Protein AF-A0A3B9ZLV9-F1 (afdb_monomer_lite)

Structure (mmCIF, N/CA/C/O backbone):
data_AF-A0A3B9ZLV9-F1
#
_entry.id   AF-A0A3B9ZLV9-F1
#
loop_
_atom_site.group_PDB
_atom_site.id
_atom_site.type_symbol
_atom_site.label_atom_id
_atom_site.label_alt_id
_atom_site.label_comp_id
_atom_site.label_asym_id
_atom_site.label_entity_id
_atom_site.label_seq_id
_atom_site.pdbx_PDB_ins_code
_atom_site.Cartn_x
_atom_site.Cartn_y
_atom_site.Cartn_z
_atom_site.occupancy
_atom_site.B_iso_or_equiv
_atom_site.auth_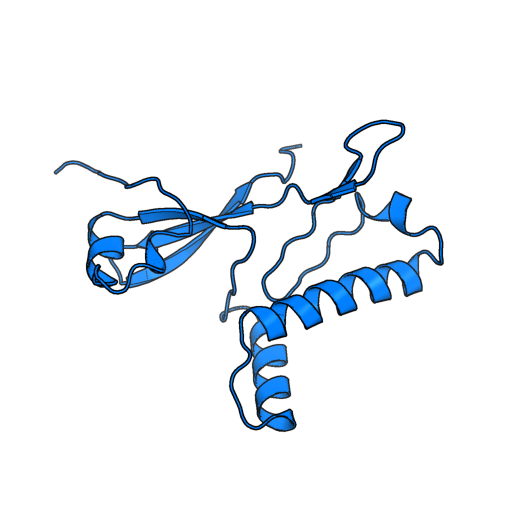seq_id
_atom_site.auth_comp_id
_atom_site.auth_asym_id
_atom_site.auth_atom_id
_atom_site.pdbx_PDB_model_num
ATOM 1 N N . ASN A 1 1 ? -34.545 8.252 9.722 1.00 54.25 1 ASN A N 1
ATOM 2 C CA . ASN A 1 1 ? -33.222 7.599 9.611 1.00 54.25 1 ASN A CA 1
ATOM 3 C C . ASN A 1 1 ? -32.496 8.109 8.386 1.00 54.25 1 ASN A C 1
ATOM 5 O O . ASN A 1 1 ? -32.851 7.719 7.283 1.00 54.25 1 ASN A O 1
ATOM 9 N N . TYR A 1 2 ? -31.510 8.985 8.572 1.00 75.38 2 TYR A N 1
ATOM 10 C CA . TYR A 1 2 ? -30.674 9.467 7.472 1.00 75.38 2 TYR A CA 1
ATOM 11 C C . TYR A 1 2 ? -29.432 8.585 7.340 1.00 75.38 2 TYR A C 1
ATOM 13 O O . TYR A 1 2 ? -28.779 8.253 8.330 1.00 75.38 2 TYR A O 1
ATOM 21 N N . ASN A 1 3 ? -29.116 8.184 6.112 1.00 85.75 3 ASN A N 1
ATOM 22 C CA . ASN A 1 3 ? -27.891 7.458 5.804 1.00 85.75 3 ASN A CA 1
ATOM 23 C C . ASN A 1 3 ? -26.749 8.464 5.616 1.00 85.75 3 ASN A C 1
ATOM 25 O O . ASN A 1 3 ? -26.493 8.914 4.504 1.00 85.75 3 ASN A O 1
ATOM 29 N N . ILE A 1 4 ? -26.120 8.859 6.723 1.00 88.56 4 ILE A N 1
ATOM 30 C CA . ILE A 1 4 ? -25.006 9.812 6.727 1.00 88.56 4 ILE A CA 1
ATOM 31 C C . ILE A 1 4 ? -23.686 9.036 6.647 1.00 88.56 4 ILE A C 1
ATOM 33 O O . ILE A 1 4 ? -23.496 8.053 7.366 1.00 88.56 4 ILE A O 1
ATOM 37 N N . ILE A 1 5 ? -22.798 9.488 5.761 1.00 94.50 5 ILE A N 1
ATOM 38 C CA . ILE A 1 5 ? -21.435 8.986 5.568 1.00 94.50 5 ILE A CA 1
ATOM 39 C C . ILE A 1 5 ? -20.502 10.191 5.658 1.00 94.50 5 ILE A C 1
ATOM 41 O O . ILE A 1 5 ? -20.701 11.176 4.945 1.00 94.50 5 ILE A O 1
ATOM 45 N N . LEU A 1 6 ? -19.484 10.117 6.516 1.00 95.38 6 LEU A N 1
ATOM 46 C CA . LEU A 1 6 ? -18.429 11.126 6.552 1.00 95.38 6 LEU A CA 1
ATOM 47 C C . LEU A 1 6 ? -17.343 10.780 5.528 1.00 95.38 6 LEU A C 1
ATOM 49 O O . LEU A 1 6 ? -16.670 9.762 5.666 1.00 95.38 6 LEU A O 1
ATOM 53 N N . MET A 1 7 ? -17.129 11.655 4.547 1.00 95.94 7 MET A N 1
ATOM 54 C CA . MET A 1 7 ? -15.957 11.609 3.668 1.00 95.94 7 MET A CA 1
ATOM 55 C C . MET A 1 7 ? -14.858 12.486 4.265 1.00 95.94 7 MET A C 1
ATOM 57 O O . MET A 1 7 ? -15.107 13.643 4.601 1.00 95.94 7 MET A O 1
ATOM 61 N N . GLY A 1 8 ? -13.645 11.957 4.402 1.00 93.19 8 GLY A N 1
ATOM 62 C CA . GLY A 1 8 ? -12.551 12.688 5.031 1.00 93.19 8 GLY A CA 1
ATOM 63 C C . GLY A 1 8 ? -11.169 12.267 4.555 1.00 93.19 8 GLY A C 1
ATOM 64 O O . GLY A 1 8 ? -11.010 11.588 3.541 1.00 93.19 8 GLY A O 1
ATOM 65 N N . THR A 1 9 ? -10.149 12.692 5.299 1.00 92.94 9 THR A N 1
ATOM 66 C CA . THR A 1 9 ? -8.750 12.355 5.010 1.00 92.94 9 THR A CA 1
ATOM 67 C C . THR A 1 9 ? -8.260 11.212 5.896 1.00 92.94 9 THR A C 1
ATOM 69 O O . THR A 1 9 ? -8.736 11.034 7.019 1.00 92.94 9 THR A O 1
ATOM 72 N N . SER A 1 10 ? -7.234 10.490 5.437 1.00 93.62 10 SER A N 1
ATOM 73 C CA . SER A 1 10 ? -6.543 9.446 6.213 1.00 93.62 10 SER A CA 1
ATOM 74 C C . SER A 1 10 ? -5.837 9.961 7.479 1.00 93.62 10 SER A C 1
ATOM 76 O O . SER A 1 10 ? -5.276 9.176 8.243 1.00 93.62 10 SER A O 1
ATOM 78 N N . ASN A 1 11 ? -5.865 11.274 7.738 1.00 93.31 11 ASN A N 1
ATOM 79 C CA . ASN A 1 11 ? -5.365 11.857 8.978 1.00 93.31 11 ASN A CA 1
ATOM 80 C C . ASN A 1 11 ? -6.386 11.801 10.116 1.00 93.31 11 ASN A C 1
ATOM 82 O O . ASN A 1 11 ? -5.964 11.834 11.267 1.00 93.31 11 ASN A O 1
ATOM 86 N N . LEU A 1 12 ? -7.690 11.682 9.827 1.00 94.25 12 LEU A N 1
ATOM 87 C CA . LEU A 1 12 ? -8.722 11.646 10.867 1.00 94.25 12 LEU A CA 1
ATOM 88 C C . LEU A 1 12 ? -8.452 10.540 11.903 1.00 94.25 12 LEU A C 1
ATOM 90 O O . LEU A 1 12 ? -8.294 10.876 13.076 1.00 94.25 12 LEU A O 1
ATOM 94 N N . PRO A 1 13 ? -8.235 9.264 11.518 1.00 93.50 13 PRO A N 1
ATOM 95 C CA . PRO A 1 13 ? -7.963 8.208 12.497 1.00 93.50 13 PRO A CA 1
ATOM 96 C C . PRO A 1 13 ? -6.676 8.395 13.316 1.00 93.50 13 PRO A C 1
ATOM 98 O O . PRO A 1 13 ? -6.464 7.674 14.284 1.00 93.50 13 PRO A O 1
ATOM 101 N N . LYS A 1 14 ? -5.802 9.346 12.953 1.00 92.12 14 LYS A N 1
ATOM 102 C CA . LYS A 1 14 ? -4.572 9.650 13.701 1.00 92.12 14 LYS A CA 1
ATOM 103 C C . LYS A 1 14 ? -4.827 10.568 14.903 1.00 92.12 14 LYS A C 1
ATOM 105 O O . LYS A 1 14 ? -3.948 10.704 15.756 1.00 92.12 14 LYS A O 1
ATOM 110 N N . PHE A 1 15 ? -5.994 11.212 14.987 1.00 93.75 15 PHE A N 1
ATOM 111 C CA . PHE A 1 15 ? -6.345 12.064 16.120 1.00 93.75 15 PHE A CA 1
ATOM 112 C C . PHE A 1 15 ? -6.660 11.229 17.361 1.00 93.75 15 PHE A C 1
ATOM 114 O O . PHE A 1 15 ? -7.721 10.626 17.465 1.00 93.75 15 PHE A O 1
ATOM 121 N N . LYS A 1 16 ? -5.761 11.273 18.350 1.00 92.12 16 LYS A N 1
ATOM 122 C CA . LYS A 1 16 ? -5.941 10.596 19.647 1.00 92.12 16 LYS A CA 1
ATOM 123 C C . LYS A 1 16 ? -7.099 11.156 20.483 1.00 92.12 16 LYS A C 1
ATOM 125 O O . LYS A 1 16 ? -7.537 10.501 21.419 1.00 92.12 16 LYS A O 1
ATOM 130 N N . SER A 1 17 ? -7.566 12.367 20.177 1.00 94.88 17 SER A N 1
ATOM 131 C CA . SER A 1 17 ? -8.687 13.018 20.863 1.00 94.88 17 SER A CA 1
ATOM 132 C C . SER A 1 17 ? -10.058 12.472 20.454 1.00 94.88 17 SER A C 1
ATOM 134 O O . SER A 1 17 ? -11.043 12.770 21.123 1.00 94.88 17 SER A O 1
ATOM 136 N N . ILE A 1 18 ? -10.142 11.692 19.371 1.00 94.25 18 ILE A N 1
ATOM 137 C CA . ILE A 1 18 ? -11.393 11.130 18.863 1.00 94.25 18 ILE A CA 1
ATOM 138 C C . ILE A 1 18 ? -11.351 9.615 19.047 1.00 94.25 18 ILE A C 1
ATOM 140 O O . ILE A 1 18 ? -10.457 8.940 18.545 1.00 94.25 18 ILE A O 1
ATOM 144 N N . GLN A 1 19 ? -12.342 9.088 19.760 1.00 94.75 19 GLN A N 1
ATOM 145 C CA . GLN A 1 19 ? -12.519 7.651 19.957 1.00 94.75 19 GLN A CA 1
ATOM 146 C C . GLN A 1 19 ? -12.847 6.946 18.633 1.00 94.75 19 GLN A C 1
ATOM 148 O O . GLN A 1 19 ? -13.653 7.447 17.842 1.00 94.75 19 GLN A O 1
ATOM 153 N N . THR A 1 20 ? -12.236 5.785 18.396 1.00 93.88 20 THR A N 1
ATOM 154 C CA . THR A 1 20 ? -12.357 5.020 17.144 1.00 93.88 20 THR A CA 1
ATOM 155 C C . THR A 1 20 ? -13.807 4.651 16.827 1.00 93.88 20 THR A C 1
ATOM 157 O O . THR A 1 20 ? -14.230 4.692 15.673 1.00 93.88 20 THR A O 1
ATOM 160 N N . GLU A 1 21 ? -14.598 4.367 17.858 1.00 95.50 21 GLU A N 1
ATOM 161 C CA . GLU A 1 21 ? -16.014 4.008 17.789 1.00 95.50 21 GLU A CA 1
ATOM 162 C C . GLU A 1 21 ? -16.838 5.087 17.072 1.00 95.50 21 GLU A C 1
ATOM 164 O O . GLU A 1 21 ? -17.745 4.780 16.294 1.00 95.50 21 GLU A O 1
ATOM 169 N N . ASN A 1 22 ? -16.474 6.363 17.244 1.00 95.69 22 ASN A N 1
ATOM 170 C CA . ASN A 1 22 ? -17.163 7.470 16.587 1.00 95.69 22 ASN A CA 1
ATOM 171 C C . ASN A 1 22 ? -17.020 7.411 15.063 1.00 95.69 22 ASN A C 1
ATOM 173 O O . ASN A 1 22 ? -17.975 7.735 14.355 1.00 95.69 22 ASN A O 1
ATOM 177 N N . TYR A 1 23 ? -15.878 6.946 14.544 1.00 96.38 23 TYR A N 1
ATOM 178 C CA . TYR A 1 23 ? -15.678 6.769 13.103 1.00 96.38 23 TYR A CA 1
ATOM 179 C C . TYR A 1 23 ? -16.566 5.664 12.523 1.00 96.38 23 TYR A C 1
ATOM 181 O O . TYR A 1 23 ? -17.044 5.799 11.395 1.00 96.38 23 TYR A O 1
ATOM 189 N N . HIS A 1 24 ? -16.850 4.614 13.298 1.00 96.12 24 HIS A N 1
ATOM 190 C CA . HIS A 1 24 ? -17.789 3.560 12.908 1.00 96.12 24 HIS A CA 1
ATOM 191 C C . HIS A 1 24 ? -19.242 4.056 12.924 1.00 96.12 24 HIS A C 1
ATOM 193 O O . HIS A 1 24 ? -19.991 3.805 11.975 1.00 96.12 24 HIS A O 1
ATOM 199 N N . HIS A 1 25 ? -19.640 4.833 13.939 1.00 94.06 25 HIS A N 1
ATOM 200 C CA . HIS A 1 25 ? -20.994 5.394 14.034 1.00 94.06 25 HIS A CA 1
ATOM 201 C C . HIS A 1 25 ? -21.351 6.296 12.842 1.00 94.06 25 HIS A C 1
ATOM 203 O O . HIS A 1 25 ? -22.433 6.156 12.257 1.00 94.06 25 HIS A O 1
ATOM 209 N N . ILE A 1 26 ? -20.425 7.175 12.445 1.00 94.00 26 ILE A N 1
ATOM 210 C CA . ILE A 1 26 ? -20.598 8.120 11.325 1.00 94.00 26 ILE A CA 1
ATOM 211 C C . ILE A 1 26 ? -20.213 7.535 9.959 1.00 94.00 26 ILE A C 1
ATOM 213 O O . ILE A 1 26 ? -20.266 8.243 8.953 1.00 94.00 26 ILE A O 1
ATOM 217 N N . ARG A 1 27 ? -19.815 6.255 9.922 1.00 96.38 27 ARG A N 1
ATOM 218 C CA . ARG A 1 27 ? -19.368 5.537 8.722 1.00 96.38 27 ARG A CA 1
ATOM 219 C C . ARG A 1 27 ? -18.289 6.305 7.955 1.00 96.38 27 ARG A C 1
ATOM 221 O O . ARG A 1 27 ? -18.481 6.661 6.795 1.00 96.38 27 ARG A O 1
ATOM 228 N N . LEU A 1 28 ? -17.157 6.575 8.602 1.00 97.12 28 LEU A N 1
ATOM 229 C CA . LEU A 1 28 ? -16.040 7.278 7.971 1.00 97.12 28 LEU A CA 1
ATOM 230 C C . LEU A 1 28 ? -15.555 6.540 6.711 1.00 97.12 28 LEU A C 1
ATOM 232 O O . LEU A 1 28 ? -15.376 5.318 6.708 1.00 97.12 28 LEU A O 1
ATOM 236 N N . ARG A 1 29 ? -15.310 7.304 5.648 1.00 97.06 29 ARG A N 1
ATOM 237 C CA . ARG A 1 29 ? -14.676 6.881 4.399 1.00 97.06 29 ARG A CA 1
ATOM 238 C C . ARG A 1 29 ? -13.532 7.832 4.061 1.00 97.06 29 ARG A C 1
ATOM 240 O O . ARG A 1 29 ? -13.696 9.050 4.147 1.00 97.06 29 ARG A O 1
ATOM 247 N N . TYR A 1 30 ? -12.388 7.298 3.651 1.00 97.00 30 TYR A N 1
ATOM 248 C CA . TYR A 1 30 ? -11.275 8.112 3.155 1.00 97.00 30 TYR A CA 1
ATOM 249 C C . TYR A 1 30 ? -10.419 7.359 2.142 1.00 97.00 30 TYR A C 1
ATOM 251 O O . TYR A 1 30 ? -10.421 6.130 2.090 1.00 97.00 30 TYR A O 1
ATOM 259 N N . LEU A 1 31 ? -9.657 8.124 1.360 1.00 95.88 31 LEU A N 1
ATOM 260 C CA . LEU A 1 31 ? -8.661 7.588 0.441 1.00 95.88 31 LEU A CA 1
ATOM 261 C C . LEU A 1 31 ? -7.314 7.407 1.139 1.00 95.88 31 LEU A C 1
ATOM 263 O O . LEU A 1 31 ? -6.859 8.285 1.880 1.00 95.88 31 LEU A O 1
ATOM 267 N N . SER A 1 32 ? -6.674 6.271 0.885 1.00 94.88 32 SER A N 1
ATOM 268 C CA . SER A 1 32 ? -5.383 5.907 1.464 1.00 94.88 32 SER A CA 1
ATOM 269 C C . SER A 1 32 ? -4.474 5.264 0.418 1.00 94.88 32 SER A C 1
ATOM 271 O O . SER A 1 32 ? -4.940 4.412 -0.333 1.00 94.88 32 SER A O 1
ATOM 273 N N . PRO A 1 33 ? -3.170 5.587 0.383 1.00 93.94 33 PRO A N 1
ATOM 274 C CA . PRO A 1 33 ? -2.217 4.887 -0.482 1.00 93.94 33 PRO A CA 1
ATOM 275 C C . PRO A 1 33 ? -1.917 3.456 -0.013 1.00 93.94 33 PRO A C 1
ATOM 277 O O . PRO A 1 33 ? -1.286 2.692 -0.736 1.00 93.94 33 PRO A O 1
ATOM 280 N N . THR A 1 34 ? -2.328 3.094 1.205 1.00 95.06 34 THR A N 1
ATOM 281 C CA . THR A 1 34 ? -2.051 1.783 1.801 1.00 95.06 34 THR A CA 1
ATOM 282 C C . THR A 1 34 ? -3.283 1.211 2.485 1.00 95.06 34 THR A C 1
ATOM 284 O O . THR A 1 34 ? -4.000 1.944 3.176 1.00 95.06 34 THR A O 1
ATOM 287 N N . PHE A 1 35 ? -3.474 -0.099 2.374 1.00 96.62 35 PHE A N 1
ATOM 288 C CA . PHE A 1 35 ? -4.463 -0.856 3.132 1.00 96.62 35 PHE A CA 1
ATOM 289 C C . PHE A 1 35 ? -3.949 -2.276 3.394 1.00 96.62 35 PHE A C 1
ATOM 291 O O . PHE A 1 35 ? -3.674 -3.011 2.451 1.00 96.62 35 PHE A O 1
ATOM 298 N N . VAL A 1 36 ? -3.833 -2.674 4.664 1.00 96.88 36 VAL A N 1
ATOM 299 C CA . VAL A 1 36 ? -3.395 -4.030 5.035 1.00 96.88 36 VAL A CA 1
ATOM 300 C C . VAL A 1 36 ? -4.617 -4.919 5.230 1.00 96.88 36 VAL A C 1
ATOM 302 O O . VAL A 1 36 ? -5.407 -4.701 6.146 1.00 96.88 36 VAL A O 1
ATOM 305 N N . ASP A 1 37 ? -4.748 -5.947 4.396 1.00 95.31 37 ASP A N 1
ATOM 306 C CA . ASP A 1 37 ? -5.810 -6.944 4.509 1.00 95.31 37 ASP A CA 1
ATOM 307 C C . ASP A 1 37 ? -5.272 -8.244 5.124 1.00 95.31 37 ASP A C 1
ATOM 309 O O . ASP A 1 37 ? -4.710 -9.107 4.444 1.00 95.31 37 ASP A O 1
ATOM 313 N N . TYR A 1 38 ? -5.468 -8.402 6.434 1.00 95.44 38 TYR A N 1
ATOM 314 C CA . TYR A 1 38 ? -5.021 -9.580 7.184 1.00 95.44 38 TYR A CA 1
ATOM 315 C C . TYR A 1 38 ? -5.769 -10.875 6.816 1.00 95.44 38 TYR A C 1
ATOM 317 O O . TYR A 1 38 ? -5.359 -11.967 7.228 1.00 95.44 38 TYR A O 1
ATOM 325 N N . THR A 1 39 ? -6.828 -10.800 6.004 1.00 95.19 39 THR A N 1
ATOM 326 C CA . THR A 1 39 ? -7.509 -11.987 5.470 1.00 95.19 39 THR A CA 1
ATOM 327 C C . THR A 1 39 ? -6.752 -12.616 4.295 1.00 95.19 39 THR A C 1
ATOM 329 O O . THR A 1 39 ? -6.992 -13.781 3.954 1.00 95.19 39 THR A O 1
ATOM 332 N N . LYS A 1 40 ? -5.771 -11.913 3.714 1.00 96.62 40 LYS A N 1
ATOM 333 C CA . LYS A 1 40 ? -4.985 -12.413 2.583 1.00 96.62 40 LYS A CA 1
ATOM 334 C C . LYS A 1 40 ? -3.893 -13.402 3.006 1.00 96.62 40 LYS A C 1
ATOM 336 O O . LYS A 1 40 ? -3.130 -13.121 3.936 1.00 96.62 40 LYS A O 1
ATOM 341 N N . PRO A 1 41 ? -3.722 -14.531 2.287 1.00 97.94 41 PRO A N 1
ATOM 342 C CA . PRO A 1 41 ? -2.645 -15.486 2.557 1.00 97.94 41 PRO A CA 1
ATOM 343 C C . PRO A 1 41 ? -1.242 -14.866 2.498 1.00 97.94 41 PRO A C 1
ATOM 345 O O . PRO A 1 41 ? -0.404 -15.188 3.341 1.00 97.94 41 PRO A O 1
ATOM 348 N N . LEU A 1 42 ? -0.994 -13.958 1.542 1.00 97.56 42 LEU A N 1
ATOM 349 C CA . LEU A 1 42 ? 0.283 -13.250 1.409 1.00 97.56 42 LEU A CA 1
ATOM 350 C C . LEU A 1 42 ? 0.619 -12.454 2.677 1.00 97.56 42 LEU A C 1
ATOM 352 O O . LEU A 1 42 ? 1.722 -12.589 3.204 1.00 97.56 42 LEU A O 1
ATOM 356 N N . VAL A 1 43 ? -0.345 -11.682 3.187 1.00 98.12 43 VAL A N 1
ATOM 357 C CA . VAL A 1 43 ? -0.183 -10.858 4.393 1.00 98.12 43 VAL A CA 1
ATOM 358 C C . VAL A 1 43 ? 0.045 -11.741 5.614 1.00 98.12 43 VAL A C 1
ATOM 360 O O . VAL A 1 43 ? 1.003 -11.521 6.349 1.00 98.12 43 VAL A O 1
ATOM 363 N N . ARG A 1 44 ? -0.750 -12.804 5.798 1.00 98.38 44 ARG A N 1
ATOM 364 C CA . ARG A 1 44 ? -0.543 -13.750 6.910 1.00 98.38 44 ARG A CA 1
ATOM 365 C C . ARG A 1 44 ? 0.846 -14.382 6.888 1.00 98.38 44 ARG A C 1
ATOM 367 O O . ARG A 1 44 ? 1.486 -14.481 7.932 1.00 98.38 44 ARG A O 1
ATOM 374 N N . ARG A 1 45 ? 1.329 -14.785 5.708 1.00 98.38 45 ARG A N 1
ATOM 375 C CA . ARG A 1 45 ? 2.672 -15.356 5.546 1.00 98.38 45 ARG A CA 1
ATOM 376 C C . ARG A 1 45 ? 3.759 -14.332 5.867 1.00 98.38 45 ARG A C 1
ATOM 378 O O . ARG A 1 45 ? 4.703 -14.668 6.576 1.00 98.38 45 ARG A O 1
ATOM 385 N N . PHE A 1 46 ? 3.623 -13.104 5.367 1.00 98.50 46 PHE A N 1
ATOM 386 C CA . PHE A 1 46 ? 4.551 -12.011 5.660 1.00 98.50 46 PHE A CA 1
ATOM 387 C C . PHE A 1 46 ? 4.627 -11.732 7.167 1.00 98.50 46 PHE A C 1
ATOM 389 O O . PHE A 1 46 ? 5.714 -11.767 7.739 1.00 98.50 46 PHE A O 1
ATOM 396 N N . VAL A 1 47 ? 3.477 -11.544 7.821 1.00 98.50 47 VAL A N 1
ATOM 397 C CA . VAL A 1 47 ? 3.383 -11.286 9.266 1.00 98.50 47 VAL A CA 1
ATOM 398 C C . VAL A 1 47 ? 3.978 -12.44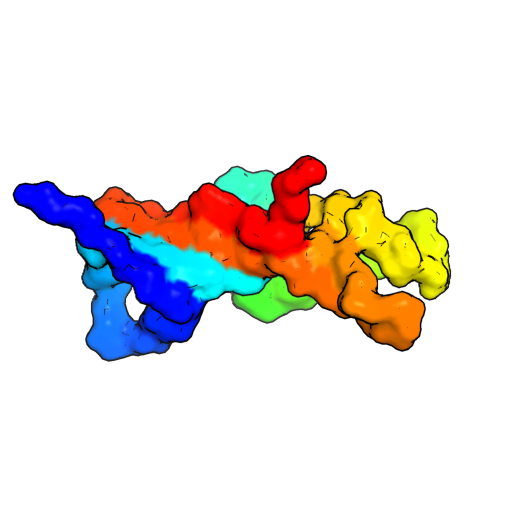0 10.073 1.00 98.50 47 VAL A C 1
ATOM 400 O O . VAL A 1 47 ? 4.779 -12.204 10.975 1.00 98.50 47 VAL A O 1
ATOM 403 N N . GLY A 1 48 ? 3.637 -13.687 9.730 1.00 98.44 48 GLY A N 1
ATOM 404 C CA . GLY A 1 48 ? 4.193 -14.874 10.381 1.00 98.44 48 GLY A CA 1
ATOM 405 C C . GLY A 1 48 ? 5.717 -14.914 10.284 1.00 98.44 48 GLY A C 1
ATOM 406 O O . GLY A 1 48 ? 6.398 -15.032 11.302 1.00 98.44 48 GLY A O 1
ATOM 407 N N . LYS A 1 49 ? 6.266 -14.703 9.080 1.00 98.44 49 LYS A N 1
ATOM 408 C CA . LYS A 1 49 ? 7.717 -14.739 8.885 1.00 98.44 49 LYS A CA 1
ATOM 409 C C . LYS A 1 49 ? 8.442 -13.590 9.580 1.00 98.44 49 LYS A C 1
ATOM 411 O O . LYS A 1 49 ? 9.544 -13.775 10.097 1.00 98.44 49 LYS A O 1
ATOM 416 N N . TYR A 1 50 ? 7.822 -12.414 9.607 1.00 98.56 50 TYR A N 1
ATOM 417 C CA . TYR A 1 50 ? 8.350 -11.257 10.316 1.00 98.56 50 TYR A CA 1
ATOM 418 C C . TYR A 1 50 ? 8.448 -11.536 11.822 1.00 98.56 50 TYR A C 1
ATOM 420 O O . TYR A 1 50 ? 9.504 -11.319 12.412 1.00 98.56 50 TYR A O 1
ATOM 428 N N . ARG A 1 51 ? 7.394 -12.099 12.428 1.00 98.50 51 ARG A N 1
ATOM 429 C CA . ARG A 1 51 ? 7.381 -12.480 13.850 1.00 98.50 51 ARG A CA 1
ATOM 430 C C . ARG A 1 51 ? 8.446 -13.519 14.187 1.00 98.50 51 ARG A C 1
ATOM 432 O O . ARG A 1 51 ? 9.146 -13.344 15.173 1.00 98.50 51 ARG A O 1
ATOM 439 N N . GLU A 1 52 ? 8.605 -14.553 13.361 1.00 98.50 52 GLU A N 1
ATOM 440 C CA . GLU A 1 52 ? 9.660 -15.564 13.545 1.00 98.50 52 GLU A CA 1
ATOM 441 C C . GLU A 1 52 ? 11.070 -14.960 13.525 1.00 98.50 52 GLU A C 1
ATOM 443 O O . GLU A 1 52 ? 11.953 -15.420 14.239 1.00 98.50 52 GLU A O 1
ATOM 448 N N . THR A 1 53 ? 11.290 -13.951 12.678 1.00 98.31 53 THR A N 1
ATOM 449 C CA . THR A 1 53 ? 12.627 -13.398 12.421 1.00 98.31 53 THR A CA 1
ATOM 450 C C . THR A 1 53 ? 12.994 -12.290 13.406 1.00 98.31 53 THR A C 1
ATOM 452 O O . THR A 1 53 ? 14.144 -12.188 13.823 1.00 98.31 53 THR A O 1
ATOM 455 N N . PHE A 1 54 ? 12.026 -11.444 13.766 1.00 97.75 54 PHE A N 1
ATOM 456 C CA . PHE A 1 54 ? 12.256 -10.220 14.538 1.00 97.75 54 PHE A CA 1
ATOM 457 C C . PHE A 1 54 ? 11.587 -10.226 15.915 1.00 97.75 54 PHE A C 1
ATOM 459 O O . PHE A 1 54 ? 11.722 -9.249 16.648 1.00 97.75 54 PHE A O 1
ATOM 466 N N . SER A 1 55 ? 10.851 -11.285 16.267 1.00 97.88 55 SER A N 1
ATOM 467 C CA . SER A 1 55 ? 10.124 -11.403 17.540 1.00 97.88 55 SER A CA 1
ATOM 468 C C . SER A 1 55 ? 9.201 -10.207 17.828 1.00 97.88 55 SER A C 1
ATOM 470 O O . SER A 1 55 ? 9.061 -9.780 18.972 1.00 97.88 55 SER A O 1
ATOM 472 N N . GLY A 1 56 ? 8.575 -9.645 16.788 1.00 97.06 56 GLY A N 1
ATOM 473 C CA . GLY A 1 56 ? 7.721 -8.462 16.891 1.00 97.06 56 GLY A CA 1
ATOM 474 C C . GLY A 1 56 ? 6.703 -8.346 15.757 1.00 97.06 56 GLY A C 1
ATOM 475 O O . GLY A 1 56 ? 6.703 -9.142 14.819 1.00 97.06 56 GLY A O 1
ATOM 476 N N . GLU A 1 57 ? 5.829 -7.342 15.845 1.00 97.44 57 GLU A N 1
ATOM 477 C CA . GLU A 1 57 ? 4.826 -7.058 14.814 1.00 97.44 57 GLU A CA 1
ATOM 478 C C . GLU A 1 57 ? 5.397 -6.185 13.688 1.00 97.44 57 GLU A C 1
ATOM 480 O O . GLU A 1 57 ? 6.145 -5.237 13.958 1.00 97.44 57 GLU A O 1
ATOM 485 N N . PRO A 1 58 ? 5.034 -6.447 12.421 1.00 97.75 58 PRO A N 1
ATOM 486 C CA . PRO A 1 58 ? 5.410 -5.568 11.331 1.00 97.75 58 PRO A CA 1
ATOM 487 C C . PRO A 1 58 ? 4.678 -4.228 11.442 1.00 97.75 58 PRO A C 1
ATOM 489 O O . PRO A 1 58 ? 3.455 -4.156 11.546 1.00 97.75 58 PRO A O 1
ATOM 492 N N . SER A 1 59 ? 5.441 -3.144 11.351 1.00 96.81 59 SER A N 1
ATOM 493 C CA . SER A 1 59 ? 4.894 -1.794 11.238 1.00 96.81 59 SER A CA 1
ATOM 494 C C . SER A 1 59 ? 4.380 -1.519 9.818 1.00 96.81 59 SER A C 1
ATOM 496 O O . SER A 1 59 ? 4.647 -2.280 8.880 1.00 96.81 59 SER A O 1
ATOM 498 N N . GLN A 1 60 ? 3.709 -0.382 9.617 1.00 94.50 60 GLN A N 1
ATOM 499 C CA . GLN A 1 60 ? 3.388 0.106 8.270 1.00 94.50 60 GLN A CA 1
ATOM 500 C C . GLN A 1 60 ? 4.654 0.244 7.401 1.00 94.50 60 GLN A C 1
ATOM 502 O O . GLN A 1 60 ? 4.644 -0.119 6.226 1.00 94.50 60 GLN A O 1
ATOM 507 N N . PHE A 1 61 ? 5.771 0.695 7.981 1.00 96.50 61 PHE A N 1
ATOM 508 C CA . PHE A 1 61 ? 7.045 0.808 7.266 1.00 96.50 61 PHE A CA 1
ATOM 509 C C . PHE A 1 61 ? 7.652 -0.556 6.923 1.00 96.50 61 PHE A C 1
ATOM 511 O O . PHE A 1 61 ? 8.260 -0.697 5.865 1.00 96.50 61 PHE A O 1
ATOM 518 N N . SER A 1 62 ? 7.440 -1.574 7.763 1.00 97.94 62 SER A N 1
ATOM 519 C CA . SER A 1 62 ? 7.888 -2.946 7.494 1.00 97.94 62 SER A CA 1
ATOM 520 C C . SER A 1 62 ? 7.214 -3.506 6.235 1.00 97.94 62 SER A C 1
ATOM 522 O O . SER A 1 62 ? 7.893 -4.028 5.352 1.00 97.94 62 SER A O 1
ATOM 524 N N . HIS A 1 63 ? 5.894 -3.330 6.114 1.00 98.25 63 HIS A N 1
ATOM 525 C CA . HIS A 1 63 ? 5.142 -3.690 4.908 1.00 98.25 63 HIS A CA 1
ATOM 526 C C . HIS A 1 63 ? 5.603 -2.868 3.693 1.00 98.25 63 HIS A C 1
ATOM 528 O O . HIS A 1 63 ? 5.748 -3.399 2.600 1.00 98.25 63 HIS A O 1
ATOM 534 N N . GLN A 1 64 ? 5.883 -1.571 3.871 1.00 97.69 64 GLN A N 1
ATOM 535 C CA . GLN A 1 64 ? 6.250 -0.674 2.768 1.00 97.69 64 GLN A CA 1
ATOM 536 C C . 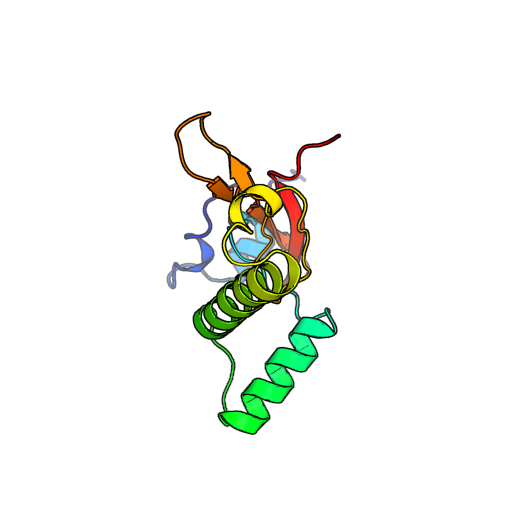GLN A 1 64 ? 7.615 -1.040 2.192 1.00 97.69 64 GLN A C 1
ATOM 538 O O . GLN A 1 64 ? 7.776 -1.100 0.976 1.00 97.69 64 GLN A O 1
ATOM 543 N N . GLY A 1 65 ? 8.589 -1.307 3.064 1.00 98.00 65 GLY A N 1
ATOM 544 C CA . GLY A 1 65 ? 9.911 -1.765 2.656 1.00 98.00 65 GLY A CA 1
ATOM 545 C C . GLY A 1 65 ? 9.841 -3.089 1.898 1.00 98.00 65 GLY A C 1
ATOM 546 O O . GLY A 1 65 ? 10.498 -3.227 0.866 1.00 98.00 65 GLY A O 1
ATOM 547 N N . TYR A 1 66 ? 9.007 -4.026 2.364 1.00 98.25 66 TYR A N 1
ATOM 548 C CA . TYR A 1 66 ? 8.771 -5.294 1.674 1.00 98.25 66 TYR A CA 1
ATOM 549 C C . TYR A 1 66 ? 8.138 -5.083 0.296 1.00 98.25 66 TYR A C 1
ATOM 551 O O . TYR A 1 66 ? 8.698 -5.537 -0.698 1.00 98.25 66 TYR A O 1
ATOM 559 N N . ASP A 1 67 ? 7.030 -4.346 0.224 1.00 98.44 67 ASP A N 1
ATOM 560 C CA . ASP A 1 67 ? 6.275 -4.122 -1.010 1.00 98.44 67 ASP A CA 1
ATOM 561 C C . ASP A 1 67 ? 7.116 -3.422 -2.083 1.00 98.44 67 ASP A C 1
ATOM 563 O O . ASP A 1 67 ? 7.185 -3.889 -3.219 1.00 98.44 67 ASP A O 1
ATOM 567 N N . VAL A 1 68 ? 7.809 -2.336 -1.719 1.00 97.88 68 VAL A N 1
ATOM 568 C CA . VAL A 1 68 ? 8.681 -1.588 -2.639 1.00 97.88 68 VAL A CA 1
ATOM 569 C C . VAL A 1 68 ? 9.822 -2.476 -3.133 1.00 97.88 68 VAL A C 1
ATOM 571 O O . VAL A 1 68 ? 10.055 -2.568 -4.338 1.00 97.88 68 VAL A O 1
ATOM 574 N N . SER A 1 69 ? 10.523 -3.154 -2.222 1.00 98.19 69 SER A N 1
ATOM 575 C CA . SER A 1 69 ? 11.679 -3.975 -2.596 1.00 98.19 69 SER A CA 1
ATOM 576 C C . SER A 1 69 ? 11.257 -5.151 -3.469 1.00 98.19 69 SER A C 1
ATOM 578 O O . SER A 1 69 ? 11.845 -5.379 -4.522 1.00 98.19 69 SER A O 1
ATOM 580 N N . TYR A 1 70 ? 10.216 -5.877 -3.059 1.00 98.12 70 TYR A N 1
ATOM 581 C CA . TYR A 1 70 ? 9.753 -7.061 -3.768 1.00 98.12 70 TYR A CA 1
ATOM 582 C C . TYR A 1 70 ? 9.237 -6.712 -5.163 1.00 98.12 70 TYR A C 1
ATOM 584 O O . TYR A 1 70 ? 9.622 -7.371 -6.127 1.00 98.12 70 TYR A O 1
ATOM 592 N N . TYR A 1 71 ? 8.461 -5.635 -5.295 1.00 98.19 71 TYR A N 1
ATOM 593 C CA . TYR A 1 71 ? 7.940 -5.186 -6.582 1.00 98.19 71 TYR A CA 1
ATOM 594 C C . TYR A 1 71 ? 9.051 -4.799 -7.564 1.00 98.19 71 TYR A C 1
ATOM 596 O O . TYR A 1 71 ? 9.139 -5.351 -8.661 1.00 98.19 71 TYR A O 1
ATOM 604 N N . PHE A 1 72 ? 9.934 -3.872 -7.176 1.00 97.75 72 PHE A N 1
ATOM 605 C CA . PHE A 1 72 ? 10.940 -3.346 -8.100 1.00 97.75 72 PHE A CA 1
ATOM 606 C C . PHE A 1 72 ? 12.066 -4.340 -8.390 1.00 97.75 72 PHE A C 1
ATOM 608 O O . PHE A 1 72 ? 12.554 -4.371 -9.519 1.00 97.75 72 PHE A O 1
ATOM 615 N N . LEU A 1 73 ? 12.458 -5.183 -7.427 1.00 98.19 73 LEU A N 1
ATOM 616 C CA . LEU A 1 73 ? 13.436 -6.243 -7.689 1.00 98.19 73 LEU A CA 1
ATOM 617 C C . LEU A 1 73 ? 12.854 -7.341 -8.582 1.00 98.19 73 LEU A C 1
ATOM 619 O O . LEU A 1 73 ? 13.567 -7.838 -9.450 1.00 98.19 73 LEU A O 1
ATOM 623 N N . SER A 1 74 ? 11.570 -7.680 -8.432 1.00 97.94 74 SER A N 1
ATOM 624 C CA . SER A 1 74 ? 10.914 -8.646 -9.323 1.00 97.94 74 SER A CA 1
ATOM 625 C C . SER A 1 74 ? 10.769 -8.089 -10.742 1.00 97.94 74 SER A C 1
ATOM 627 O O . SER A 1 74 ? 11.071 -8.791 -11.706 1.00 97.94 74 SER A O 1
ATOM 629 N N . ALA A 1 75 ? 10.419 -6.805 -10.886 1.00 97.81 75 ALA A N 1
ATOM 630 C CA . ALA A 1 75 ? 10.393 -6.132 -12.184 1.00 97.81 75 ALA A CA 1
ATOM 631 C C . ALA A 1 75 ? 11.788 -6.079 -12.835 1.00 97.81 75 ALA A C 1
ATOM 633 O O . ALA A 1 75 ? 11.925 -6.357 -14.025 1.00 97.81 75 ALA A O 1
ATOM 634 N N . LEU A 1 76 ? 12.831 -5.766 -12.058 1.00 97.94 76 LEU A N 1
ATOM 635 C CA . LEU A 1 76 ? 14.218 -5.774 -12.526 1.00 97.94 76 LEU A CA 1
ATOM 636 C C . LEU A 1 76 ? 14.664 -7.176 -12.959 1.00 97.94 76 LEU A C 1
ATOM 638 O O . LEU A 1 76 ? 15.303 -7.315 -13.998 1.00 97.94 76 LEU A O 1
ATOM 642 N N . TYR A 1 77 ? 14.322 -8.207 -12.184 1.00 97.69 77 TYR A N 1
ATOM 643 C CA . TYR A 1 77 ? 14.627 -9.597 -12.517 1.00 97.69 77 TYR A CA 1
ATOM 644 C C . TYR A 1 77 ? 13.942 -10.033 -13.819 1.00 97.69 77 TYR A C 1
ATOM 646 O O . TYR A 1 77 ? 14.565 -10.683 -14.654 1.00 97.69 77 TYR A O 1
ATOM 654 N N . GLN A 1 78 ? 12.682 -9.639 -14.018 1.00 97.25 78 GLN A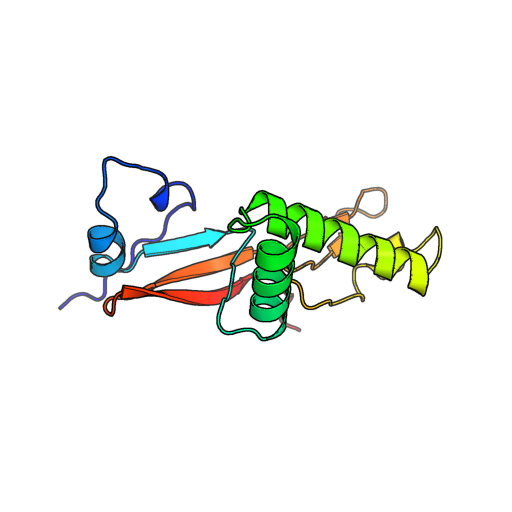 N 1
ATOM 655 C CA . GLN A 1 78 ? 11.885 -10.055 -15.169 1.00 97.25 78 GLN A CA 1
ATOM 656 C C . GLN A 1 78 ? 12.193 -9.276 -16.457 1.00 97.25 78 GLN A C 1
ATOM 658 O O . GLN A 1 78 ? 12.214 -9.868 -17.534 1.00 97.25 78 GLN A O 1
ATOM 663 N N . TYR A 1 79 ? 12.408 -7.961 -16.368 1.00 97.12 79 TYR A N 1
ATOM 664 C CA . TYR A 1 79 ? 12.527 -7.076 -17.538 1.00 97.12 79 TYR A CA 1
ATOM 665 C C . TYR A 1 79 ? 13.923 -6.459 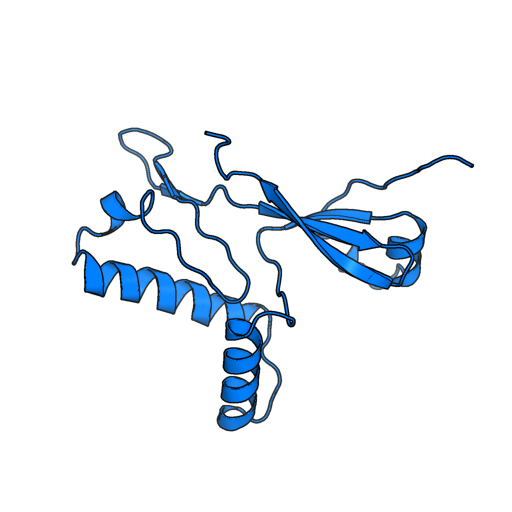-17.709 1.00 97.12 79 TYR A C 1
ATOM 667 O O . TYR A 1 79 ? 14.179 -5.749 -18.682 1.00 97.12 79 TYR A O 1
ATOM 675 N N . GLY A 1 80 ? 14.842 -6.712 -16.777 1.00 96.81 80 GLY A N 1
ATOM 676 C CA . GLY A 1 80 ? 16.183 -6.140 -16.789 1.00 96.81 80 GLY A CA 1
ATOM 677 C C . GLY A 1 80 ? 16.205 -4.649 -16.444 1.00 96.81 80 GLY A C 1
ATOM 678 O O . GLY A 1 80 ? 15.229 -4.062 -15.981 1.00 96.81 80 GLY A O 1
ATOM 679 N N . LYS A 1 81 ? 17.359 -4.011 -16.663 1.00 95.50 81 LYS A N 1
ATOM 680 C CA . LYS A 1 81 ? 17.640 -2.616 -16.262 1.00 95.50 81 LYS A CA 1
ATOM 681 C C . LYS A 1 81 ? 16.644 -1.569 -16.791 1.00 95.50 81 LYS A C 1
ATOM 683 O O . LYS A 1 81 ? 16.513 -0.498 -16.201 1.00 95.50 81 LYS A O 1
ATOM 688 N N . ASP A 1 82 ? 15.932 -1.877 -17.873 1.00 93.00 82 ASP A N 1
ATOM 689 C CA . ASP A 1 82 ? 14.990 -0.974 -18.537 1.00 93.00 82 ASP A CA 1
ATOM 690 C C . ASP A 1 82 ? 13.517 -1.265 -18.170 1.00 93.00 82 ASP A C 1
ATOM 692 O O . ASP A 1 82 ? 12.598 -0.775 -18.827 1.00 93.00 82 ASP A O 1
ATOM 696 N N . PHE A 1 83 ? 13.277 -1.972 -17.053 1.00 95.12 83 PHE A N 1
ATOM 697 C CA . PHE A 1 83 ? 11.949 -2.386 -16.563 1.00 95.12 83 PHE A CA 1
ATOM 698 C C . PHE A 1 83 ? 10.918 -1.257 -16.413 1.00 95.12 83 PHE A C 1
ATOM 700 O O . PHE A 1 83 ? 9.717 -1.517 -16.369 1.00 95.12 83 PHE A O 1
ATOM 707 N N . ARG A 1 84 ? 11.357 0.004 -16.307 1.00 92.19 84 ARG A N 1
ATOM 708 C CA . ARG A 1 84 ? 10.487 1.170 -16.063 1.00 92.19 84 ARG A CA 1
ATOM 709 C C . ARG A 1 84 ? 9.352 1.276 -17.083 1.00 92.19 84 ARG A C 1
ATOM 711 O O . ARG A 1 84 ? 8.238 1.614 -16.705 1.00 92.19 84 ARG A O 1
ATOM 718 N N . ALA A 1 85 ? 9.628 0.971 -18.354 1.00 92.38 85 ALA A N 1
ATOM 719 C CA . ALA A 1 85 ? 8.621 0.998 -19.417 1.00 92.38 85 ALA A CA 1
ATOM 720 C C . ALA A 1 85 ? 7.572 -0.121 -19.295 1.00 92.38 85 ALA A C 1
ATOM 722 O O . ALA A 1 85 ? 6.481 0.007 -19.838 1.00 92.38 85 ALA A O 1
ATOM 723 N N . CYS A 1 86 ? 7.881 -1.185 -18.552 1.00 94.06 86 CYS A N 1
ATOM 724 C CA . CYS A 1 86 ? 7.018 -2.347 -18.352 1.00 94.06 86 CYS A CA 1
ATOM 725 C C . CYS A 1 86 ? 6.128 -2.227 -17.103 1.00 94.06 86 CYS A C 1
ATOM 727 O O . CYS A 1 86 ? 5.197 -3.017 -16.948 1.00 94.06 86 CYS A O 1
ATOM 729 N N . LEU A 1 87 ? 6.380 -1.246 -16.223 1.00 93.81 87 LEU A N 1
ATOM 730 C CA . LEU A 1 87 ? 5.633 -1.065 -14.970 1.00 93.81 87 LEU A CA 1
ATOM 731 C C . LEU A 1 87 ? 4.115 -0.886 -15.150 1.00 93.81 87 LEU A C 1
ATOM 733 O O . LEU A 1 87 ? 3.383 -1.446 -14.336 1.00 93.81 87 LEU A O 1
ATOM 737 N N . PRO A 1 88 ? 3.604 -0.176 -16.180 1.00 93.00 88 PRO A N 1
ATOM 738 C CA . PRO A 1 88 ? 2.157 -0.086 -16.400 1.00 93.00 88 PRO A CA 1
ATOM 739 C C . PRO A 1 88 ? 1.479 -1.441 -16.643 1.00 93.00 88 PRO A C 1
ATOM 741 O O . PRO A 1 88 ? 0.305 -1.616 -16.334 1.00 93.00 88 PRO A O 1
ATOM 744 N N . SER A 1 89 ? 2.228 -2.417 -17.159 1.00 91.94 89 SER A N 1
ATOM 745 C CA . SER A 1 89 ? 1.771 -3.780 -17.450 1.00 91.94 89 SER A CA 1
ATOM 746 C C . SER A 1 89 ? 2.200 -4.809 -16.397 1.00 91.94 89 SER A C 1
ATOM 748 O O . SER A 1 89 ? 2.180 -6.005 -16.677 1.00 91.94 89 SER A O 1
ATOM 750 N N . TYR A 1 90 ? 2.599 -4.369 -15.198 1.00 94.44 90 TYR A N 1
ATOM 751 C CA . TYR A 1 90 ? 3.135 -5.243 -14.153 1.00 94.44 90 TYR A CA 1
ATOM 752 C C . TYR A 1 90 ? 2.284 -5.230 -12.870 1.00 94.44 90 TYR A C 1
ATOM 754 O O . TYR A 1 90 ? 2.718 -4.719 -11.839 1.00 94.44 90 TYR A O 1
ATOM 762 N N . PRO A 1 91 ? 1.047 -5.765 -12.897 1.00 91.56 91 PRO A N 1
ATOM 763 C CA . PRO A 1 91 ? 0.246 -5.892 -11.688 1.00 91.56 91 PRO A CA 1
ATOM 764 C C . PRO A 1 91 ? 0.854 -6.947 -10.759 1.00 91.56 91 PRO A C 1
ATOM 766 O O . PRO A 1 91 ? 1.186 -8.053 -11.187 1.00 91.56 91 PRO A O 1
ATOM 769 N N . MET A 1 92 ? 0.945 -6.627 -9.472 1.00 94.19 92 MET A N 1
ATOM 770 C CA . MET A 1 92 ? 1.485 -7.533 -8.465 1.00 94.19 92 MET A CA 1
ATOM 771 C C . MET A 1 92 ? 0.659 -7.442 -7.191 1.00 94.19 92 MET A C 1
ATOM 773 O O . MET A 1 92 ? 0.362 -6.347 -6.717 1.00 94.19 92 MET A O 1
ATOM 777 N N . GLU A 1 93 ? 0.297 -8.592 -6.625 1.00 94.88 93 GLU A N 1
ATOM 778 C CA . GLU A 1 93 ? -0.277 -8.609 -5.285 1.00 94.88 93 GLU A CA 1
ATOM 779 C C . GLU A 1 93 ? 0.820 -8.357 -4.248 1.00 94.88 93 GLU A C 1
ATOM 781 O O . GLU A 1 93 ? 1.853 -9.028 -4.234 1.00 94.88 93 GLU A O 1
ATOM 786 N N . LEU A 1 94 ? 0.570 -7.386 -3.375 1.00 97.38 94 LEU A N 1
ATOM 787 C CA . LEU A 1 94 ? 1.481 -6.929 -2.335 1.00 97.38 94 LEU A CA 1
ATOM 788 C C . LEU A 1 94 ? 0.771 -6.913 -0.976 1.00 97.38 94 LEU A C 1
ATOM 790 O O . LEU A 1 94 ? -0.415 -7.240 -0.868 1.00 97.38 94 LEU A O 1
ATOM 794 N N . THR A 1 95 ? 1.509 -6.594 0.084 1.00 98.19 95 THR A N 1
ATOM 795 C CA . THR A 1 95 ? 1.010 -6.734 1.456 1.00 98.19 95 THR A CA 1
ATOM 796 C C . THR A 1 95 ? 0.145 -5.560 1.912 1.00 98.19 95 THR A C 1
ATOM 798 O O . THR A 1 95 ? -0.786 -5.771 2.689 1.00 98.19 95 THR A O 1
ATOM 801 N N . GLN A 1 96 ? 0.415 -4.343 1.431 1.00 96.75 96 GLN A N 1
ATOM 802 C CA . GLN A 1 96 ? -0.390 -3.161 1.753 1.00 96.75 96 GLN A CA 1
ATOM 803 C C . GLN A 1 96 ? -0.584 -2.169 0.599 1.00 96.75 96 GLN A C 1
ATOM 805 O O . GLN A 1 96 ? -1.491 -1.340 0.665 1.00 96.75 96 GLN A O 1
ATOM 810 N N . MET A 1 97 ? 0.312 -2.163 -0.391 1.00 96.75 97 MET A N 1
ATOM 811 C CA . MET A 1 97 ? 0.276 -1.237 -1.526 1.00 96.75 97 MET A CA 1
ATOM 812 C C . MET A 1 97 ? -0.399 -1.887 -2.737 1.00 96.75 97 MET A C 1
ATOM 814 O O . MET A 1 97 ? -0.452 -3.106 -2.865 1.00 96.75 97 MET A O 1
ATOM 818 N N . ASP A 1 98 ? -0.886 -1.066 -3.658 1.00 95.69 98 ASP A N 1
ATOM 819 C CA . ASP A 1 98 ? -1.216 -1.480 -5.021 1.00 95.69 98 ASP A CA 1
ATOM 820 C C . ASP A 1 98 ? -0.484 -0.526 -5.964 1.00 95.69 98 ASP A C 1
ATOM 822 O O . ASP A 1 98 ? -0.556 0.694 -5.803 1.00 95.69 98 ASP A O 1
ATOM 826 N N . PHE A 1 99 ? 0.292 -1.073 -6.896 1.00 95.31 99 PHE A N 1
ATOM 827 C CA . PHE A 1 99 ? 1.068 -0.281 -7.842 1.00 95.31 99 PHE A CA 1
ATOM 828 C C . PHE A 1 99 ? 0.406 -0.317 -9.215 1.00 95.31 99 PHE A C 1
ATOM 830 O O . PHE A 1 99 ? 0.376 -1.338 -9.896 1.00 95.31 99 PHE A O 1
ATOM 837 N N . ARG A 1 100 ? -0.105 0.844 -9.626 1.00 93.50 100 ARG A N 1
ATOM 838 C CA . ARG A 1 100 ? -0.697 1.119 -10.936 1.00 93.50 100 ARG A CA 1
ATOM 839 C C . ARG A 1 100 ? 0.024 2.313 -11.533 1.00 93.50 100 ARG A C 1
ATOM 841 O O . ARG A 1 100 ? -0.393 3.460 -11.377 1.00 93.50 100 ARG A O 1
ATOM 848 N N . PHE A 1 101 ? 1.177 2.032 -12.131 1.00 93.94 101 PHE A N 1
ATOM 849 C CA . PHE A 1 101 ? 2.022 3.066 -12.705 1.00 93.94 101 PHE A CA 1
ATOM 850 C C . PHE A 1 101 ? 1.522 3.486 -14.079 1.00 93.94 101 PHE A C 1
ATOM 852 O O . PHE A 1 101 ? 1.307 2.651 -14.950 1.00 93.94 101 PHE A O 1
ATOM 859 N N . SER A 1 102 ? 1.448 4.788 -14.310 1.00 92.06 102 SER A N 1
ATOM 860 C CA . SER A 1 102 ? 1.332 5.347 -15.652 1.00 92.06 102 SER A CA 1
ATOM 861 C C . SER A 1 102 ? 2.329 6.487 -15.819 1.00 92.06 102 SER A C 1
ATOM 863 O O . SER A 1 102 ? 2.848 7.055 -14.850 1.00 92.06 102 SER A O 1
ATOM 865 N N . ARG A 1 103 ? 2.689 6.763 -17.071 1.00 91.38 103 ARG A N 1
ATOM 866 C CA . ARG A 1 103 ? 3.608 7.846 -17.408 1.00 91.38 103 ARG A CA 1
ATOM 867 C C . ARG A 1 103 ? 2.839 9.166 -17.335 1.00 91.38 103 ARG A C 1
ATOM 869 O O . ARG A 1 103 ? 1.845 9.327 -18.030 1.00 91.38 103 ARG A O 1
ATOM 876 N N . VAL A 1 104 ? 3.333 10.117 -16.542 1.00 89.44 104 VAL A N 1
ATOM 877 C CA . VAL A 1 104 ? 2.640 11.403 -16.326 1.00 89.44 104 VAL A CA 1
ATOM 878 C C . VAL A 1 104 ? 2.735 12.303 -17.560 1.00 89.44 104 VAL A C 1
ATOM 880 O O . VAL A 1 104 ? 1.770 12.958 -17.935 1.00 89.44 104 VAL A O 1
ATOM 883 N N . THR A 1 105 ? 3.900 12.333 -18.215 1.00 89.81 105 THR A N 1
ATOM 884 C CA . THR A 1 105 ? 4.119 13.071 -19.471 1.00 89.81 105 THR A CA 1
ATOM 885 C C . THR A 1 105 ? 5.100 12.320 -20.382 1.00 89.81 105 THR A C 1
ATOM 887 O O . THR A 1 105 ? 5.911 11.533 -19.877 1.00 89.81 105 THR A O 1
ATOM 890 N N . PRO A 1 106 ? 5.116 12.569 -21.708 1.00 86.75 106 PRO A N 1
ATOM 891 C CA . PRO A 1 106 ? 6.029 11.896 -22.642 1.00 86.75 106 PRO A CA 1
ATOM 892 C C . PRO A 1 106 ? 7.516 11.982 -22.269 1.00 86.75 106 PRO A C 1
ATOM 894 O O . PRO A 1 106 ? 8.267 11.053 -22.545 1.00 86.75 106 PRO A O 1
ATOM 897 N N . MET A 1 107 ? 7.929 13.055 -21.585 1.00 87.69 107 MET A N 1
ATOM 898 C CA . MET A 1 107 ? 9.302 13.253 -21.094 1.00 87.69 107 MET A CA 1
ATOM 899 C C . MET A 1 107 ? 9.440 13.127 -19.564 1.00 87.69 107 MET A C 1
ATOM 901 O O . MET A 1 107 ? 10.528 13.303 -19.029 1.00 87.69 107 MET A O 1
ATOM 905 N N . GLY A 1 108 ? 8.354 12.823 -18.849 1.00 87.00 108 GLY A N 1
ATOM 906 C CA . GLY A 1 108 ? 8.304 12.778 -17.387 1.00 87.00 108 GLY A CA 1
ATOM 907 C C . GLY A 1 108 ? 8.577 11.404 -16.773 1.00 87.00 108 GLY A C 1
ATOM 908 O O . GLY A 1 108 ? 9.043 10.474 -17.434 1.00 87.00 108 GLY A O 1
ATOM 909 N N . GLY A 1 109 ? 8.279 11.289 -15.480 1.00 90.00 109 GLY A N 1
ATOM 910 C CA . GLY A 1 109 ? 8.355 10.038 -14.726 1.00 90.00 109 GLY A CA 1
ATOM 911 C C . GLY A 1 109 ? 7.063 9.217 -14.767 1.00 90.00 109 GLY A C 1
ATOM 912 O O . GLY A 1 109 ? 6.099 9.556 -15.460 1.00 90.00 109 GLY A O 1
ATOM 913 N N . TYR A 1 110 ? 7.062 8.144 -13.979 1.00 92.25 110 TYR A N 1
ATOM 914 C CA . TYR A 1 110 ? 5.880 7.333 -13.699 1.00 92.25 110 TYR A CA 1
ATOM 915 C C . TYR A 1 110 ? 5.301 7.714 -12.339 1.00 92.25 110 TYR A C 1
ATOM 917 O O . TYR A 1 110 ? 6.052 7.989 -11.403 1.00 92.25 110 TYR A O 1
ATOM 925 N N . MET A 1 111 ? 3.978 7.698 -12.226 1.00 93.25 111 MET A N 1
ATOM 926 C CA . MET A 1 111 ? 3.262 7.931 -10.975 1.00 93.25 111 MET A CA 1
ATOM 927 C C . MET A 1 111 ? 2.367 6.735 -10.679 1.00 93.25 111 MET A C 1
ATOM 929 O O . MET A 1 111 ? 1.744 6.189 -11.585 1.00 93.25 111 MET A O 1
ATOM 933 N N . ASN A 1 112 ? 2.337 6.309 -9.415 1.00 94.38 112 ASN A N 1
ATOM 934 C CA . ASN A 1 112 ? 1.334 5.356 -8.960 1.00 94.38 112 ASN A CA 1
ATOM 935 C C . ASN A 1 112 ? 0.015 6.102 -8.753 1.00 94.38 112 ASN A C 1
ATOM 937 O O . ASN A 1 112 ? -0.026 7.047 -7.966 1.00 94.38 112 ASN A O 1
ATOM 941 N N . HIS A 1 113 ? -1.043 5.665 -9.426 1.00 92.69 113 HIS A N 1
ATOM 942 C CA . HIS A 1 113 ? -2.368 6.275 -9.311 1.00 92.69 113 HIS A CA 1
ATOM 943 C C . HIS A 1 113 ? -3.298 5.551 -8.334 1.00 92.69 113 HIS A C 1
ATOM 945 O O . HIS A 1 113 ? -4.389 6.046 -8.062 1.00 92.69 113 HIS A O 1
ATOM 951 N N . SER A 1 114 ? -2.875 4.408 -7.792 1.00 94.19 114 SER A N 1
ATOM 952 C CA . SER A 1 114 ? -3.732 3.576 -6.955 1.00 94.19 114 SER A CA 1
ATOM 953 C C . SER A 1 114 ? -3.972 4.168 -5.560 1.00 94.19 114 SER A C 1
ATOM 955 O O . SER A 1 114 ? -3.027 4.511 -4.843 1.00 94.19 114 SER A O 1
ATOM 957 N N . LEU A 1 115 ? -5.243 4.261 -5.163 1.00 94.88 115 LEU A N 1
ATOM 958 C CA . LEU A 1 115 ? -5.683 4.649 -3.820 1.00 94.88 115 LEU A CA 1
ATOM 959 C C . LEU A 1 115 ? -6.803 3.728 -3.336 1.00 94.88 115 LEU A C 1
ATOM 961 O O . LEU A 1 115 ? -7.811 3.557 -4.014 1.00 94.88 115 LEU A O 1
ATOM 965 N N . PHE A 1 116 ? -6.683 3.207 -2.123 1.00 95.81 116 PHE A N 1
ATOM 966 C CA . PHE A 1 116 ? -7.716 2.411 -1.468 1.00 95.81 116 PHE A CA 1
ATOM 967 C C . PHE A 1 116 ? -8.804 3.291 -0.857 1.00 95.81 116 PHE A C 1
ATOM 969 O O . PHE A 1 116 ? -8.511 4.337 -0.273 1.00 95.81 116 PHE A O 1
ATOM 976 N N . ILE A 1 117 ? -10.053 2.833 -0.928 1.00 96.38 117 ILE A N 1
ATOM 977 C CA . ILE A 1 117 ? -11.192 3.430 -0.230 1.00 96.38 117 ILE A CA 1
ATOM 978 C C . ILE A 1 117 ? -11.356 2.700 1.105 1.00 96.38 117 ILE A C 1
ATOM 980 O O . ILE A 1 117 ? -11.992 1.648 1.181 1.00 96.38 117 ILE A O 1
ATOM 984 N N . THR A 1 118 ? -10.784 3.253 2.172 1.00 97.25 118 THR A N 1
ATOM 985 C CA . THR A 1 118 ? -10.927 2.695 3.521 1.00 97.25 118 THR A CA 1
ATOM 986 C C . THR A 1 118 ? -12.273 3.073 4.122 1.00 97.25 118 THR A C 1
ATOM 988 O O . THR A 1 118 ? -12.676 4.239 4.086 1.00 97.25 118 THR A O 1
ATOM 991 N N . ALA A 1 119 ? -12.949 2.090 4.712 1.00 97.19 119 ALA A N 1
ATOM 992 C CA . ALA A 1 119 ? -14.290 2.223 5.246 1.00 97.19 119 ALA A CA 1
ATOM 993 C C . ALA A 1 119 ? -14.427 1.671 6.659 1.00 97.19 119 ALA A C 1
ATOM 995 O O . ALA A 1 119 ? -14.204 0.490 6.886 1.00 97.19 119 ALA A O 1
ATOM 996 N N . TYR A 1 120 ? -14.868 2.530 7.577 1.00 97.12 120 TYR A N 1
ATOM 997 C CA . TYR A 1 120 ? -15.284 2.160 8.927 1.00 97.12 120 TYR A CA 1
ATOM 998 C C . TYR A 1 120 ? -16.771 1.794 8.898 1.00 97.12 120 TYR A C 1
ATOM 1000 O O . TYR A 1 120 ? -17.618 2.648 8.614 1.00 97.12 120 TYR A O 1
ATOM 1008 N N . GLU A 1 121 ? -17.110 0.533 9.142 1.00 96.44 121 GLU A N 1
ATOM 1009 C CA . GLU A 1 121 ? -18.494 0.051 9.141 1.00 96.44 121 GLU A CA 1
ATOM 1010 C C . GLU A 1 121 ? -19.072 -0.040 10.555 1.00 96.44 121 GLU A C 1
ATOM 1012 O O . GLU A 1 121 ? -18.348 -0.127 11.543 1.00 96.44 121 GLU A O 1
ATOM 1017 N N . ARG A 1 122 ? -20.404 0.000 10.677 1.00 94.81 122 ARG A N 1
ATOM 1018 C CA . ARG A 1 122 ? -21.086 0.040 11.988 1.00 94.81 122 ARG A CA 1
ATOM 1019 C C . ARG A 1 122 ? -20.915 -1.229 12.824 1.00 94.81 122 ARG A C 1
ATOM 1021 O O . ARG A 1 122 ? -21.162 -1.192 14.020 1.00 94.81 122 ARG A O 1
ATOM 1028 N N . ASN A 1 123 ? -20.519 -2.332 12.200 1.00 95.56 123 ASN A N 1
ATOM 1029 C CA . ASN A 1 123 ? -20.182 -3.590 12.862 1.00 95.56 123 ASN A CA 1
ATOM 1030 C C . ASN A 1 123 ? -18.720 -3.636 13.346 1.00 95.56 123 ASN A C 1
ATOM 1032 O O . ASN A 1 123 ? -18.245 -4.707 13.696 1.00 95.56 123 ASN A O 1
ATOM 1036 N N . PHE A 1 124 ? -18.033 -2.489 13.369 1.00 95.50 124 PHE A N 1
ATOM 1037 C CA . PHE A 1 124 ? -16.626 -2.336 13.745 1.00 95.50 124 PHE A CA 1
ATOM 1038 C C . PHE A 1 124 ? -15.607 -2.898 12.746 1.00 95.50 124 PHE A C 1
ATOM 1040 O O . PHE A 1 124 ? -14.406 -2.837 13.005 1.00 95.50 124 PHE A O 1
ATOM 1047 N N . ASP A 1 125 ? -16.046 -3.330 11.563 1.00 95.38 125 ASP A N 1
ATOM 1048 C CA . ASP A 1 125 ? -15.115 -3.703 10.503 1.00 95.38 125 ASP A CA 1
ATOM 1049 C C . ASP A 1 125 ? -14.463 -2.465 9.878 1.00 95.38 125 ASP A C 1
ATOM 1051 O O . ASP A 1 125 ? -15.090 -1.414 9.692 1.00 95.38 125 ASP A O 1
ATOM 1055 N N . ILE A 1 126 ? -13.192 -2.620 9.510 1.00 96.00 126 ILE A N 1
ATOM 1056 C CA . ILE A 1 126 ? -12.475 -1.693 8.638 1.00 96.00 126 ILE A CA 1
ATOM 1057 C C . ILE A 1 126 ? -12.197 -2.436 7.339 1.00 96.00 126 ILE A C 1
ATOM 1059 O O . ILE A 1 126 ? -11.390 -3.363 7.307 1.00 96.00 126 ILE A O 1
ATOM 1063 N N . VAL A 1 127 ? -12.874 -2.036 6.267 1.00 96.44 127 VAL A N 1
ATOM 1064 C CA . VAL A 1 127 ? -12.811 -2.728 4.976 1.00 96.44 127 VAL A CA 1
ATOM 1065 C C . VAL A 1 127 ? -12.256 -1.825 3.886 1.00 96.44 127 VAL A C 1
ATOM 1067 O O . VAL A 1 127 ? -12.354 -0.597 3.946 1.00 96.44 127 VAL A O 1
ATOM 1070 N N . ASN A 1 128 ? -11.683 -2.450 2.865 1.00 95.88 128 ASN A N 1
ATOM 1071 C CA . ASN A 1 128 ? -11.394 -1.792 1.604 1.00 95.88 128 ASN A CA 1
ATOM 1072 C C . ASN A 1 128 ? -12.628 -1.909 0.697 1.00 95.88 128 ASN A C 1
ATOM 1074 O O . ASN A 1 128 ? -12.985 -3.013 0.293 1.00 95.88 128 ASN A O 1
ATOM 1078 N N . MET A 1 129 ? -13.274 -0.790 0.366 1.00 94.31 129 MET A N 1
ATOM 1079 C CA . MET A 1 129 ? -14.440 -0.774 -0.533 1.00 94.31 129 MET A CA 1
ATOM 1080 C C . MET A 1 129 ? -14.070 -0.780 -2.020 1.00 94.31 129 MET A C 1
ATOM 1082 O O . MET A 1 129 ? -14.954 -0.873 -2.869 1.00 94.31 129 MET A O 1
ATOM 1086 N N . GLY A 1 130 ? -12.784 -0.665 -2.348 1.00 92.50 130 GLY A N 1
ATOM 1087 C CA . GLY A 1 130 ? -12.296 -0.655 -3.719 1.00 92.50 130 GLY A CA 1
ATOM 1088 C C . GLY A 1 130 ? -11.082 0.246 -3.885 1.00 92.50 130 GLY A C 1
ATOM 1089 O O . GLY A 1 130 ? -10.647 0.919 -2.951 1.00 92.50 130 GLY A O 1
ATOM 1090 N N . THR A 1 131 ? -10.551 0.275 -5.102 1.00 90.75 131 THR A N 1
ATOM 1091 C CA . THR A 1 131 ? -9.323 1.006 -5.414 1.00 90.75 131 THR A CA 1
ATOM 1092 C C . THR A 1 131 ? -9.569 1.991 -6.553 1.00 90.75 131 THR A C 1
ATOM 1094 O O . THR A 1 131 ? -9.971 1.598 -7.648 1.00 90.75 131 THR A O 1
ATOM 1097 N N . LEU A 1 132 ? -9.341 3.280 -6.303 1.00 87.12 132 LEU A N 1
ATOM 1098 C CA . LEU A 1 132 ? -9.352 4.333 -7.319 1.00 87.12 132 LEU A CA 1
ATOM 1099 C C . LEU A 1 132 ? -8.021 4.355 -8.074 1.00 87.12 132 LEU A C 1
ATOM 1101 O O . LEU A 1 132 ? -6.993 3.979 -7.522 1.00 87.12 132 LEU A O 1
ATOM 1105 N N . GLY A 1 133 ? -8.042 4.808 -9.329 1.00 71.88 133 GLY A N 1
ATOM 1106 C CA . GLY A 1 133 ? -6.843 4.894 -10.173 1.00 71.88 133 GLY A CA 1
ATOM 1107 C C . GLY A 1 133 ? -6.447 3.588 -10.866 1.00 71.88 133 GLY A C 1
ATOM 1108 O O . GLY A 1 133 ? -5.457 3.560 -11.591 1.00 71.88 133 GLY A O 1
ATOM 1109 N N . SER A 1 134 ? -7.243 2.526 -10.707 1.00 59.84 134 SER A N 1
ATOM 1110 C CA . SER A 1 134 ? -7.382 1.533 -11.770 1.00 59.84 134 SER A CA 1
ATOM 1111 C C . SER A 1 134 ? -8.273 2.168 -12.835 1.00 59.84 134 SER A C 1
ATOM 1113 O O . SER A 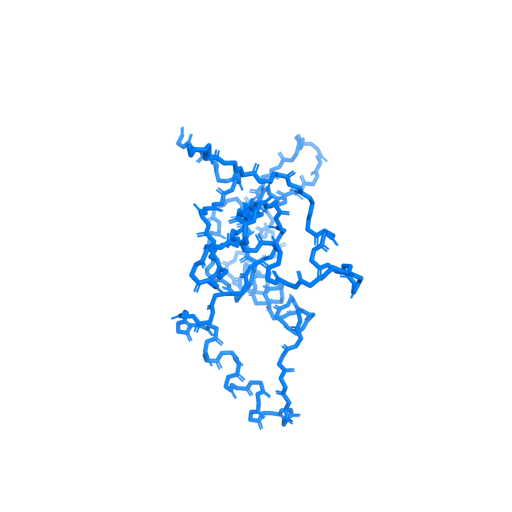1 134 ? -9.413 2.527 -12.542 1.00 59.84 134 SER A O 1
ATOM 1115 N N . GLU A 1 135 ? -7.752 2.428 -14.033 1.00 47.62 135 GLU A N 1
ATOM 1116 C CA . GLU A 1 135 ? -8.622 2.860 -15.125 1.00 47.62 135 GLU A CA 1
ATOM 1117 C C . GLU A 1 135 ? -9.715 1.800 -15.304 1.00 47.62 135 GLU A C 1
ATOM 1119 O O . GLU A 1 135 ? -9.448 0.606 -15.476 1.00 47.62 135 GLU A O 1
ATOM 1124 N N . ALA A 1 136 ? -10.965 2.243 -15.185 1.00 34.97 136 ALA A N 1
ATOM 1125 C CA . ALA A 1 136 ? -12.096 1.490 -15.675 1.00 34.97 136 ALA A CA 1
ATOM 1126 C C . ALA A 1 136 ? -11.945 1.428 -17.196 1.00 34.97 136 ALA A C 1
ATOM 1128 O O . ALA A 1 136 ? -12.222 2.425 -17.844 1.00 34.97 136 ALA A O 1
ATOM 1129 N N . LYS A 1 137 ? -11.473 0.273 -17.681 1.00 30.20 137 LYS A N 1
ATOM 1130 C CA . LYS A 1 137 ? -11.481 -0.217 -19.071 1.00 30.20 137 LYS A CA 1
ATOM 1131 C C . LYS A 1 137 ? -11.195 0.789 -20.187 1.00 30.20 137 LYS A C 1
ATOM 1133 O O . LYS A 1 137 ? -12.082 1.604 -20.508 1.00 30.20 137 LYS A O 1
#

Radius of gyration: 17.53 Å; chains: 1; bounding box: 51×29×44 Å

Secondary structure (DSSP, 8-state):
------EEETTGGG-TTS-HHHHHHTT-EEEES----TTSHHHHHHHHHHHHHHSSPPPHHHHHHHHHHHHHHHHHHHHGGGGGGGGGG-----SS----EEESSTTS-EEE--EEEEEE-TTS-EEEEEEETS---

pLDDT: mean 93.09, std 10.25, range [30.2, 98.56]

Sequence (137 aa):
NYNIILMGTSNLPKFKSIQTENYHHIRLRYLSPTFVDYTKPLVRRFVGKYRETFSGEPSQFSHQGYDVSYYFLSALYQYGKDFRACLPSYPMELTQMDFRFSRVTPMGGYMNHSLFITAYERNFDIVNMGTLGSEAK

Foldseek 3Di:
DDLAEDEDEPCVVVDPVDDPLVCQVRWYKYKAQWDADCVDPQQVVLQVVCCVVPVDGQDPVNQVVCQVCVQVVVLCVVPNPVSQVCQCVRFDDGRIGTARWDAPDPPGHIDGQWIWIWIRHNVRDTDTPDIPPPPPD